Protein AF-A0A6L7Z0I0-F1 (afdb_monomer)

Sequence (144 aa):
MEFRKLTQRARFEGEDARRVGAAVISGFNVGGGYRVQVESAVEQIESSGHPSRFIAETARRGHRYRRRRIGLIRSFPADTKLALEMALHEERERRALEGELWVLEQAWKEAEEIAAISDSLLLPAGTDEFFRRHGREGDLQPGA

Radius of gyration: 28.76 Å; Cα contacts (8 Å, |Δi|>4): 66; chains: 1; bounding box: 88×28×68 Å

Mean predicted aligned error: 12.72 Å

Secondary structure (DSSP, 8-state):
-------------HHHHHHHHHHHHHTT-TT---HHHHHHHHHHHHHHTSHHHHHHHHHHHHHHHTTSSS-TTTTS-HHHHHHHHHHHHHHHHHHHHHHHHHHHHHHHHHHHHHHHHHHHHTSPTTHHHHHHHH--S-S-PPP-

Foldseek 3Di:
DDPPPDPDDDDDDDPRCLVVQLVVLCVVQVVPDDPVLQVLLVVLCVVLVALVSSLVVLVVVLVVVVVPPDPSLVPDDPSSSNNNNCSSCVVVVVVVVVVVVVVVVVVVVVVVVVVVVVVVVPDPPCVVVVCVVPVDPDPDDDDD

pLDDT: mean 80.31, std 15.91, range [38.34, 97.25]

Solvent-accessible surface area (backbone atoms only — not comparable to full-atom values): 8641 Å² total; per-residue (Å²): 137,84,85,78,77,71,84,78,84,82,86,66,59,74,68,59,31,42,55,53,47,37,61,57,45,51,73,74,46,79,85,62,70,57,72,70,35,46,53,51,13,49,51,54,30,56,76,50,73,34,41,72,48,31,53,54,52,50,55,57,54,38,65,67,52,62,85,50,97,57,62,69,70,77,73,45,54,69,30,58,48,49,28,50,38,51,39,53,39,44,74,59,52,52,56,51,52,54,54,53,49,53,55,52,52,51,54,49,53,52,52,52,53,51,48,55,51,52,60,60,70,73,52,62,93,62,50,70,58,48,45,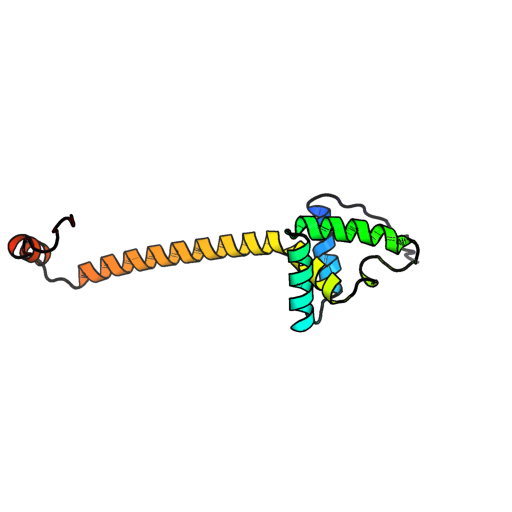70,74,66,56,70,94,76,90,81,76,84,81,131

Structure (mmCIF, N/CA/C/O backbone):
data_AF-A0A6L7Z0I0-F1
#
_entry.id   AF-A0A6L7Z0I0-F1
#
loop_
_atom_site.group_PDB
_atom_site.id
_atom_site.type_symbol
_atom_site.label_atom_id
_atom_site.label_alt_id
_atom_site.label_comp_id
_atom_site.label_asym_id
_atom_site.label_entity_id
_atom_site.label_seq_id
_atom_site.pdbx_PDB_ins_code
_atom_site.Cartn_x
_atom_site.Cartn_y
_atom_site.Cartn_z
_atom_site.occupancy
_atom_site.B_iso_or_equiv
_atom_site.auth_seq_id
_atom_site.auth_comp_id
_atom_site.auth_asym_id
_atom_site.auth_atom_id
_atom_site.pdbx_PDB_model_num
ATOM 1 N N . MET A 1 1 ? 43.996 8.464 -3.846 1.00 38.50 1 MET A N 1
ATOM 2 C CA . MET A 1 1 ? 43.406 7.121 -3.660 1.00 38.50 1 MET A CA 1
ATOM 3 C C . MET A 1 1 ? 42.116 7.063 -4.452 1.00 38.50 1 MET A C 1
ATOM 5 O O . MET A 1 1 ? 41.203 7.824 -4.166 1.00 38.50 1 MET A O 1
ATOM 9 N N . GLU A 1 2 ? 42.078 6.242 -5.495 1.00 38.34 2 GLU A N 1
ATOM 10 C CA . GLU A 1 2 ? 40.956 6.159 -6.430 1.00 38.34 2 GLU A CA 1
ATOM 11 C C . GLU A 1 2 ? 40.059 4.978 -6.034 1.00 38.34 2 GLU A C 1
ATOM 13 O O . GLU A 1 2 ? 40.440 3.817 -6.176 1.00 38.34 2 GLU A O 1
ATOM 18 N N . PHE A 1 3 ? 38.868 5.254 -5.495 1.00 44.31 3 PHE A N 1
ATOM 19 C CA . PHE A 1 3 ? 37.882 4.207 -5.229 1.00 44.31 3 PHE A CA 1
ATOM 20 C C . PHE A 1 3 ? 37.176 3.837 -6.531 1.00 44.31 3 PHE A C 1
ATOM 22 O O . PHE A 1 3 ? 36.087 4.317 -6.841 1.00 44.31 3 PHE A O 1
ATOM 29 N N . ARG A 1 4 ? 37.785 2.929 -7.292 1.00 51.91 4 ARG A N 1
ATOM 30 C CA . ARG A 1 4 ? 37.100 2.233 -8.380 1.00 51.91 4 ARG A CA 1
ATOM 31 C C . ARG A 1 4 ? 36.125 1.228 -7.752 1.00 51.91 4 ARG A C 1
ATOM 33 O O . ARG A 1 4 ? 36.474 0.074 -7.519 1.00 51.91 4 ARG A O 1
ATOM 40 N N . LYS A 1 5 ? 34.905 1.667 -7.407 1.00 52.03 5 LYS A N 1
ATOM 41 C CA . LYS A 1 5 ? 33.838 0.761 -6.941 1.00 52.03 5 LYS A CA 1
ATOM 42 C C . LYS A 1 5 ? 33.467 -0.188 -8.081 1.00 52.03 5 LYS A C 1
ATOM 44 O O . LYS A 1 5 ? 32.673 0.143 -8.959 1.00 52.03 5 LYS A O 1
ATOM 49 N N . LEU A 1 6 ? 34.057 -1.379 -8.053 1.00 49.75 6 LEU A N 1
ATOM 50 C CA . LEU A 1 6 ? 33.568 -2.535 -8.790 1.00 49.75 6 LEU A CA 1
ATOM 51 C C . LEU A 1 6 ? 32.099 -2.732 -8.405 1.00 49.75 6 LEU A C 1
ATOM 53 O O . LEU A 1 6 ? 31.749 -2.745 -7.226 1.00 49.75 6 LEU A O 1
ATOM 57 N N . THR A 1 7 ? 31.231 -2.815 -9.405 1.00 55.66 7 THR A N 1
ATOM 58 C CA . THR A 1 7 ? 29.787 -2.979 -9.241 1.00 55.66 7 THR A CA 1
ATOM 59 C C . THR A 1 7 ? 29.529 -4.325 -8.560 1.00 55.66 7 THR A C 1
ATOM 61 O O . THR A 1 7 ? 29.461 -5.360 -9.220 1.00 55.66 7 THR A O 1
ATOM 64 N N . GLN A 1 8 ? 29.435 -4.342 -7.228 1.00 62.06 8 GLN A N 1
ATOM 65 C CA . GLN A 1 8 ? 29.068 -5.554 -6.507 1.00 62.06 8 GLN A CA 1
ATOM 66 C C . GLN A 1 8 ? 27.612 -5.889 -6.823 1.00 62.06 8 GLN A C 1
ATOM 68 O O . GLN A 1 8 ? 26.705 -5.075 -6.651 1.00 62.06 8 GLN A O 1
ATOM 73 N N . ARG A 1 9 ? 27.397 -7.100 -7.336 1.00 68.31 9 ARG A N 1
ATOM 74 C CA . ARG A 1 9 ? 26.064 -7.657 -7.544 1.00 68.31 9 ARG A CA 1
ATOM 75 C C . ARG A 1 9 ? 25.629 -8.306 -6.237 1.00 68.31 9 ARG A C 1
ATOM 77 O O . ARG A 1 9 ? 26.179 -9.336 -5.866 1.00 68.31 9 ARG A O 1
ATOM 84 N N . ALA A 1 10 ? 24.651 -7.710 -5.567 1.00 79.44 10 ALA A N 1
ATOM 85 C CA . ALA A 1 10 ? 23.962 -8.335 -4.447 1.00 79.44 10 ALA A CA 1
ATOM 86 C C . ALA A 1 10 ? 22.726 -9.090 -4.959 1.00 79.44 10 ALA A C 1
ATOM 88 O O . ALA A 1 10 ? 22.029 -8.614 -5.861 1.00 79.44 10 ALA A O 1
ATOM 89 N N . ARG A 1 11 ? 22.473 -10.275 -4.399 1.00 83.81 11 ARG A N 1
ATOM 90 C CA . ARG A 1 11 ? 21.258 -11.061 -4.633 1.00 83.81 11 ARG A CA 1
ATOM 91 C C . ARG A 1 11 ? 20.463 -11.071 -3.336 1.00 83.81 11 ARG A C 1
ATOM 93 O O . ARG A 1 11 ? 21.012 -11.411 -2.296 1.00 83.81 11 ARG A O 1
ATOM 100 N N . PHE A 1 12 ? 19.195 -10.698 -3.431 1.00 86.31 12 PHE A N 1
ATOM 101 C CA . PHE A 1 12 ? 18.247 -10.707 -2.324 1.00 86.31 12 PHE A CA 1
ATOM 102 C C . PHE A 1 12 ? 17.129 -11.689 -2.653 1.00 86.31 12 PHE A C 1
ATOM 104 O O . PHE A 1 12 ? 16.779 -11.852 -3.826 1.00 86.31 12 PHE A O 1
ATOM 111 N N . GLU A 1 13 ? 16.568 -12.325 -1.631 1.00 85.56 13 GLU A N 1
ATOM 112 C CA . GLU A 1 13 ? 15.473 -13.289 -1.759 1.00 85.56 13 GLU A CA 1
ATOM 113 C C . GLU A 1 13 ? 14.409 -13.018 -0.691 1.00 85.56 13 GLU A C 1
ATOM 115 O O . GLU A 1 13 ? 14.668 -12.320 0.287 1.00 85.56 13 GLU A O 1
ATOM 120 N N . GLY A 1 14 ? 13.193 -13.524 -0.904 1.00 87.19 14 GLY A N 1
ATOM 121 C CA . GLY A 1 14 ? 12.104 -13.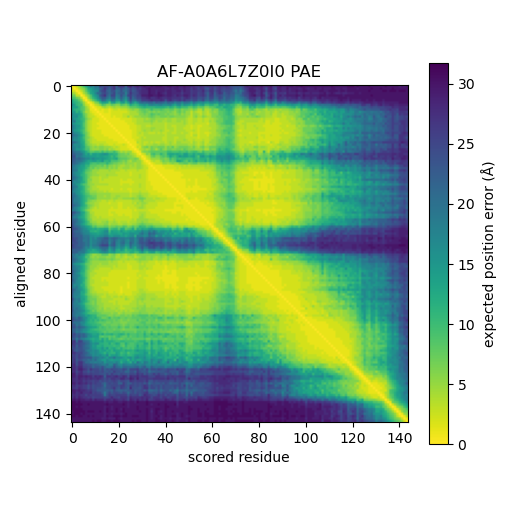404 0.067 1.00 87.19 14 GLY A CA 1
ATOM 122 C C . GLY A 1 14 ? 11.801 -11.961 0.494 1.00 87.19 14 GLY A C 1
ATOM 123 O O . GLY A 1 14 ? 11.610 -11.074 -0.341 1.00 87.19 14 GLY A O 1
ATOM 124 N N . GLU A 1 15 ? 11.730 -11.742 1.807 1.00 86.44 15 GLU A N 1
ATOM 125 C CA . GLU A 1 15 ? 11.398 -10.448 2.414 1.00 86.44 15 GLU A CA 1
ATOM 126 C C . GLU A 1 15 ? 12.473 -9.386 2.145 1.00 86.44 15 GLU A C 1
ATOM 128 O O . GLU A 1 15 ? 12.125 -8.267 1.766 1.00 86.44 15 GLU A O 1
ATOM 133 N N . ASP A 1 16 ? 13.758 -9.754 2.173 1.00 86.56 16 ASP A N 1
ATOM 134 C CA . ASP A 1 16 ? 14.852 -8.845 1.818 1.00 86.56 16 ASP A CA 1
ATOM 135 C C . ASP A 1 16 ? 14.715 -8.339 0.377 1.00 86.56 16 ASP A C 1
ATOM 137 O O . ASP A 1 16 ? 14.923 -7.155 0.100 1.00 86.56 16 ASP A O 1
ATOM 141 N N . ALA A 1 17 ? 14.315 -9.217 -0.551 1.00 87.62 17 ALA A N 1
ATOM 142 C CA . ALA A 1 17 ? 14.062 -8.824 -1.934 1.00 87.62 17 ALA A CA 1
ATOM 143 C C . ALA A 1 17 ? 12.882 -7.855 -2.048 1.00 87.62 17 ALA A C 1
ATOM 145 O O . ALA A 1 17 ? 12.970 -6.889 -2.809 1.00 87.62 17 ALA A O 1
ATOM 146 N N . ARG A 1 18 ? 11.797 -8.080 -1.291 1.00 86.19 18 ARG A N 1
ATOM 147 C CA . ARG A 1 18 ? 10.661 -7.145 -1.246 1.00 86.19 18 ARG A CA 1
ATOM 148 C C . ARG A 1 18 ? 11.081 -5.796 -0.680 1.00 86.19 18 ARG A C 1
ATOM 150 O O . ARG A 1 18 ? 10.796 -4.782 -1.309 1.00 86.19 18 ARG A O 1
ATOM 157 N N . ARG A 1 19 ? 11.785 -5.772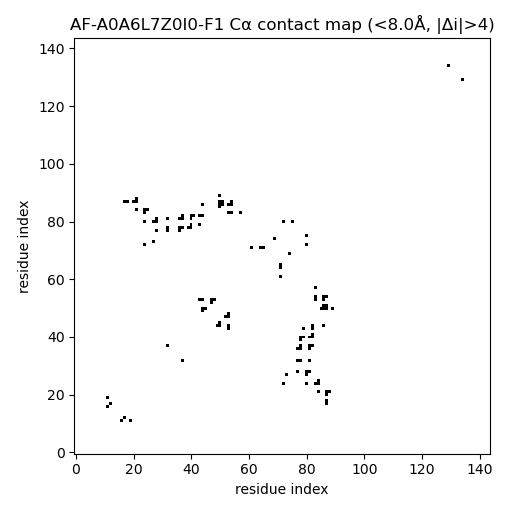 0.453 1.00 88.62 19 ARG A N 1
ATOM 158 C CA . ARG A 1 19 ? 12.212 -4.538 1.127 1.00 88.62 19 ARG A CA 1
ATOM 159 C C . ARG A 1 19 ? 13.143 -3.707 0.249 1.00 88.62 19 ARG A C 1
ATOM 161 O O . ARG A 1 19 ? 12.921 -2.512 0.065 1.00 88.62 19 ARG A O 1
ATOM 168 N N . VAL A 1 20 ? 14.162 -4.340 -0.332 1.00 88.81 20 VAL A N 1
ATOM 169 C CA . VAL A 1 20 ? 15.088 -3.663 -1.251 1.00 88.81 20 VAL A CA 1
ATOM 170 C C . VAL A 1 20 ? 14.362 -3.231 -2.525 1.00 88.81 20 VAL A C 1
ATOM 172 O O . VAL A 1 20 ? 14.571 -2.116 -2.996 1.00 88.81 20 VAL A O 1
ATOM 175 N N . GLY A 1 21 ? 13.483 -4.076 -3.070 1.00 87.62 21 GLY A N 1
ATOM 176 C CA . GLY A 1 21 ? 12.669 -3.751 -4.241 1.00 87.62 21 GLY A CA 1
ATOM 177 C C . GLY A 1 21 ? 11.786 -2.523 -4.022 1.00 87.62 21 GLY A C 1
ATOM 178 O O . GLY A 1 21 ? 11.778 -1.637 -4.874 1.00 87.62 21 GLY A O 1
ATOM 179 N N . ALA A 1 22 ? 11.115 -2.445 -2.871 1.00 88.38 22 ALA A N 1
ATOM 180 C CA . ALA A 1 22 ? 10.284 -1.317 -2.458 1.00 88.38 22 ALA A CA 1
ATOM 181 C C . ALA A 1 22 ? 11.098 -0.014 -2.383 1.00 88.38 22 ALA A C 1
ATOM 183 O O . ALA A 1 22 ? 10.750 0.979 -3.012 1.00 88.38 22 ALA A O 1
ATOM 184 N N . ALA A 1 23 ? 12.256 -0.042 -1.715 1.00 88.25 23 ALA A N 1
ATOM 185 C CA . ALA A 1 23 ? 13.127 1.130 -1.628 1.00 88.25 23 ALA A CA 1
ATOM 186 C C . ALA A 1 23 ? 13.636 1.597 -3.006 1.00 88.25 23 ALA A C 1
ATOM 188 O O . ALA A 1 23 ? 13.745 2.794 -3.269 1.00 88.25 23 ALA A O 1
ATOM 189 N N . VAL A 1 24 ? 13.948 0.654 -3.902 1.00 87.62 24 VAL A N 1
ATOM 190 C CA . VAL A 1 24 ? 14.425 0.968 -5.255 1.00 87.62 24 VAL A CA 1
ATOM 191 C C . VAL A 1 24 ? 13.310 1.544 -6.129 1.00 87.62 24 VAL A C 1
ATOM 193 O O . VAL A 1 24 ? 13.575 2.489 -6.872 1.00 87.62 24 VAL A O 1
ATOM 196 N N . ILE A 1 25 ? 12.094 0.986 -6.083 1.00 85.81 25 ILE A N 1
ATOM 197 C CA . ILE A 1 25 ? 10.992 1.430 -6.948 1.00 85.81 25 ILE A CA 1
ATOM 198 C C . ILE A 1 25 ? 10.484 2.823 -6.566 1.00 85.81 25 ILE A C 1
ATOM 200 O O . ILE A 1 25 ? 10.262 3.630 -7.467 1.00 85.81 25 ILE A O 1
ATOM 204 N N . SER A 1 26 ? 10.426 3.159 -5.273 1.00 85.81 26 SER A N 1
ATOM 205 C CA . SER A 1 26 ? 9.987 4.487 -4.818 1.00 85.81 26 SER A CA 1
ATOM 206 C C . SER A 1 26 ? 10.887 5.618 -5.322 1.00 85.81 26 SER A C 1
ATOM 208 O O . SER A 1 26 ? 10.416 6.708 -5.635 1.00 85.81 26 SER A O 1
ATOM 210 N N . GLY A 1 27 ? 12.180 5.347 -5.535 1.00 82.75 27 GLY A N 1
ATOM 211 C CA . GLY A 1 27 ? 13.094 6.304 -6.166 1.00 82.75 27 GLY A CA 1
ATOM 212 C C . GLY A 1 27 ? 12.761 6.637 -7.631 1.00 82.75 27 GLY A C 1
ATOM 213 O O . GLY A 1 27 ? 13.282 7.617 -8.161 1.00 82.75 27 GLY A O 1
ATOM 214 N N . PHE A 1 28 ? 11.915 5.849 -8.304 1.00 78.69 28 PHE A N 1
ATOM 215 C CA . PHE A 1 28 ? 11.451 6.126 -9.668 1.00 78.69 28 PHE A CA 1
ATOM 216 C C . PHE A 1 28 ? 10.126 6.897 -9.722 1.00 78.69 28 PHE A C 1
ATOM 218 O O . PHE A 1 28 ? 9.868 7.532 -10.744 1.00 78.69 28 PHE A O 1
ATOM 225 N N . ASN A 1 29 ? 9.337 6.887 -8.645 1.00 77.12 29 ASN A N 1
ATOM 226 C CA . ASN A 1 29 ? 7.994 7.473 -8.578 1.00 77.12 29 ASN A CA 1
ATOM 227 C C . ASN A 1 29 ? 7.929 8.694 -7.636 1.00 77.12 29 ASN A C 1
ATOM 229 O O . ASN A 1 29 ? 6.915 8.956 -7.000 1.00 77.12 29 ASN A O 1
ATOM 233 N N . VAL A 1 30 ? 9.006 9.487 -7.573 1.00 67.44 30 VAL A N 1
ATOM 234 C CA . VAL A 1 30 ? 9.143 10.646 -6.660 1.00 67.44 30 VAL A CA 1
ATOM 235 C C . VAL A 1 30 ? 8.048 11.711 -6.854 1.00 67.44 30 VAL A C 1
ATOM 237 O O . VAL A 1 30 ? 7.728 12.439 -5.922 1.00 67.44 30 VAL A O 1
ATOM 240 N N . GLY A 1 31 ? 7.464 11.807 -8.053 1.00 70.56 31 GLY A N 1
ATOM 241 C CA . GLY A 1 31 ? 6.373 12.740 -8.362 1.00 70.56 31 GLY A CA 1
ATOM 242 C C . GLY A 1 31 ? 4.961 12.202 -8.100 1.00 70.56 31 GLY A C 1
ATOM 243 O O . GLY A 1 31 ? 3.998 12.901 -8.404 1.00 70.56 31 GLY A O 1
ATOM 244 N N . GLY A 1 32 ? 4.825 10.974 -7.587 1.00 71.25 32 GLY A N 1
ATOM 245 C CA . GLY A 1 32 ? 3.545 10.269 -7.522 1.00 71.25 32 GLY A CA 1
ATOM 246 C C . GLY A 1 32 ? 3.011 9.863 -8.903 1.00 71.25 32 GLY A C 1
ATOM 247 O O . GLY A 1 32 ? 3.721 9.926 -9.910 1.00 71.25 32 GLY A O 1
ATOM 248 N N . GLY A 1 33 ? 1.752 9.423 -8.941 1.00 79.62 33 GLY A N 1
ATOM 249 C CA . GLY A 1 33 ? 1.033 9.076 -10.168 1.00 79.62 33 GLY A CA 1
ATOM 250 C C . GLY A 1 33 ? -0.116 10.041 -10.449 1.00 79.62 33 GLY A C 1
ATOM 251 O O . GLY A 1 33 ? -0.864 10.406 -9.544 1.00 79.62 33 GLY A O 1
ATOM 252 N N . TYR A 1 34 ? -0.300 10.431 -11.712 1.00 85.44 34 TYR A N 1
ATOM 253 C CA . TYR A 1 34 ? -1.529 11.108 -12.138 1.00 85.44 34 TYR A CA 1
ATOM 254 C C . TYR A 1 34 ? -2.718 10.143 -12.037 1.00 85.44 34 TYR A C 1
ATOM 256 O O . TYR A 1 34 ? -2.541 8.939 -12.201 1.00 85.44 34 TYR A O 1
ATOM 264 N N . ARG A 1 35 ? -3.942 10.656 -11.854 1.00 88.19 35 ARG A N 1
ATOM 265 C CA . ARG A 1 35 ? -5.163 9.835 -11.699 1.00 88.19 35 ARG A CA 1
ATOM 266 C C . ARG A 1 35 ? -5.281 8.695 -12.722 1.00 88.19 35 ARG A C 1
ATOM 268 O O . ARG A 1 35 ? -5.477 7.554 -12.334 1.00 88.19 35 ARG A O 1
ATOM 275 N N . VAL A 1 36 ? -5.044 8.985 -14.001 1.00 89.69 36 VAL A N 1
ATOM 276 C CA . VAL A 1 36 ? -5.085 7.986 -15.089 1.00 89.69 36 VAL A CA 1
ATOM 277 C C . VAL A 1 36 ? -4.026 6.884 -14.918 1.00 89.69 36 VAL A C 1
ATOM 279 O O . VAL A 1 36 ? -4.260 5.728 -15.250 1.00 89.69 36 VAL A O 1
ATOM 282 N N . GLN A 1 37 ? -2.845 7.221 -14.394 1.00 91.31 37 GLN A N 1
ATOM 283 C CA . GLN A 1 37 ? -1.791 6.239 -14.124 1.00 91.31 37 GLN A CA 1
ATOM 284 C C . GLN A 1 37 ? -2.133 5.368 -12.920 1.00 91.31 37 GLN A C 1
ATOM 286 O O . GLN A 1 37 ? -1.808 4.187 -12.939 1.00 91.31 37 GLN A O 1
ATOM 291 N N . VAL A 1 38 ? -2.778 5.940 -11.899 1.00 91.88 38 VAL A N 1
ATOM 292 C CA . VAL A 1 38 ? -3.275 5.191 -10.738 1.00 91.88 38 VAL A CA 1
ATOM 293 C C . VAL A 1 38 ? -4.344 4.197 -11.184 1.00 91.88 38 VAL A C 1
ATOM 295 O O . VAL A 1 38 ? -4.227 3.018 -10.876 1.00 91.88 38 VAL A O 1
ATOM 298 N N . GLU A 1 39 ? -5.326 4.641 -11.970 1.00 94.25 39 GLU A N 1
ATOM 299 C CA . GLU A 1 39 ? -6.381 3.778 -12.523 1.00 94.25 39 GLU A CA 1
ATOM 300 C C . GLU A 1 39 ? -5.781 2.623 -13.348 1.00 94.25 39 GLU A C 1
ATOM 302 O O . GLU A 1 39 ? -6.074 1.461 -13.075 1.00 94.25 39 GLU A O 1
ATOM 307 N N . SER A 1 40 ? -4.849 2.916 -14.267 1.00 94.88 40 SER A N 1
ATOM 308 C CA . SER A 1 40 ? -4.134 1.881 -15.040 1.00 94.88 40 SER A CA 1
ATOM 309 C C . SER A 1 40 ? -3.311 0.934 -14.154 1.00 94.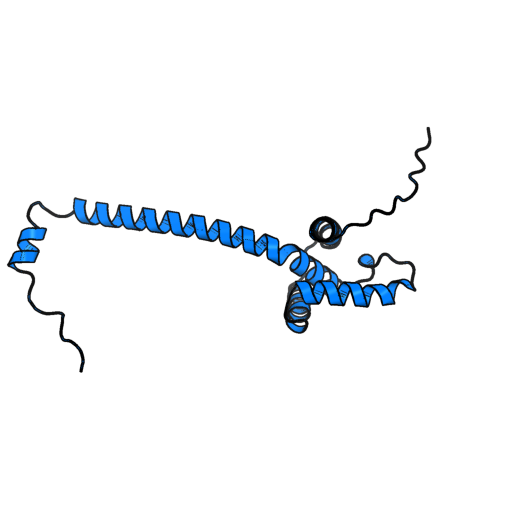88 40 SER A C 1
ATOM 311 O O . SER A 1 40 ? -3.208 -0.264 -14.426 1.00 94.88 40 SER A O 1
ATOM 313 N N . ALA A 1 41 ? -2.689 1.451 -13.092 1.00 94.25 41 ALA A N 1
ATOM 314 C CA . ALA A 1 41 ? -1.896 0.644 -12.173 1.00 94.25 41 ALA A CA 1
ATOM 315 C C . ALA A 1 41 ? -2.770 -0.328 -11.368 1.00 94.25 41 ALA A C 1
ATOM 317 O O . ALA A 1 41 ? -2.402 -1.495 -11.216 1.00 94.25 41 ALA A O 1
ATOM 318 N N . VAL A 1 42 ? -3.931 0.134 -10.896 1.00 95.12 42 VAL A N 1
ATOM 319 C CA . VAL A 1 42 ? -4.928 -0.701 -10.214 1.00 95.12 42 VAL A CA 1
ATOM 320 C C . VAL A 1 42 ? -5.434 -1.787 -11.155 1.00 95.12 42 VAL A C 1
ATOM 322 O O . VAL A 1 42 ? -5.343 -2.964 -10.812 1.00 95.12 42 VAL A O 1
ATOM 325 N N . GLU A 1 43 ? -5.851 -1.424 -12.370 1.00 96.50 43 GLU A N 1
ATOM 326 C CA . GLU A 1 43 ? -6.338 -2.382 -13.371 1.00 96.50 43 GLU A CA 1
ATOM 327 C C . GLU A 1 43 ? -5.292 -3.471 -13.673 1.00 96.50 43 GLU A C 1
ATOM 329 O O . GLU A 1 43 ? -5.603 -4.662 -13.746 1.00 96.50 43 GLU A O 1
ATOM 334 N N . GLN A 1 44 ? -4.012 -3.094 -13.768 1.00 95.25 44 GLN A N 1
ATOM 335 C CA . GLN A 1 44 ? -2.912 -4.045 -13.937 1.00 95.25 44 GLN A CA 1
ATOM 336 C C . GLN A 1 44 ? -2.808 -5.042 -12.774 1.00 95.25 44 GLN A C 1
ATOM 338 O O . GLN A 1 44 ? -2.646 -6.240 -13.020 1.00 95.25 44 GLN A O 1
ATOM 343 N N . ILE A 1 45 ? -2.910 -4.583 -11.524 1.00 95.06 45 ILE A N 1
ATOM 344 C CA . ILE A 1 45 ? -2.849 -5.454 -10.340 1.00 95.06 45 ILE A CA 1
ATOM 345 C C . ILE A 1 45 ? -4.075 -6.373 -10.280 1.00 95.06 45 ILE A C 1
ATOM 347 O O . ILE A 1 45 ? -3.925 -7.581 -10.067 1.00 95.06 45 ILE A O 1
ATOM 351 N N . GLU A 1 46 ? -5.269 -5.822 -10.502 1.00 95.75 46 GLU A N 1
ATOM 352 C CA . GLU A 1 46 ? -6.537 -6.557 -10.488 1.00 95.75 46 GLU A CA 1
ATOM 353 C C . GLU A 1 46 ? -6.588 -7.627 -11.577 1.00 95.75 46 GLU A C 1
ATOM 355 O O . GLU A 1 46 ? -7.010 -8.753 -11.314 1.00 95.75 46 GLU A O 1
ATOM 360 N N . SER A 1 47 ? -6.067 -7.336 -12.772 1.00 95.69 47 SER A N 1
ATOM 361 C CA . SER A 1 47 ? -5.989 -8.314 -13.864 1.00 95.69 47 SER A CA 1
ATOM 362 C C . SER A 1 47 ? -5.119 -9.534 -13.520 1.00 95.69 47 SER A C 1
ATOM 364 O O . SER A 1 47 ? -5.381 -10.643 -13.987 1.00 95.69 47 SER A O 1
ATOM 366 N N . SER A 1 48 ? -4.110 -9.364 -12.655 1.00 94.25 48 SER A N 1
ATOM 367 C CA . SER A 1 48 ? -3.323 -10.471 -12.095 1.00 94.25 48 SER A CA 1
ATOM 368 C C . SER A 1 48 ? -4.030 -11.153 -10.906 1.00 94.25 48 SER A C 1
ATOM 370 O O . SER A 1 48 ? -3.614 -12.228 -10.461 1.00 94.25 48 SE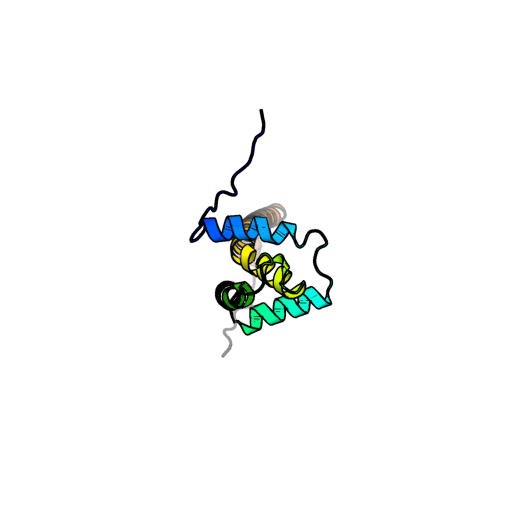R A O 1
ATOM 372 N N . GLY A 1 49 ? -5.090 -10.559 -10.359 1.00 93.81 49 GLY A N 1
ATOM 373 C CA . GLY A 1 49 ? -5.912 -11.071 -9.258 1.00 93.81 49 GLY A CA 1
ATOM 374 C C . GLY A 1 49 ? -5.272 -11.008 -7.868 1.00 93.81 49 GLY A C 1
ATOM 375 O O . GLY A 1 49 ? -5.944 -11.295 -6.886 1.00 93.81 49 GLY A O 1
ATOM 376 N N . HIS A 1 50 ? -3.980 -10.675 -7.762 1.00 92.94 50 HIS A N 1
ATOM 377 C CA . HIS A 1 50 ? -3.295 -10.465 -6.484 1.00 92.94 50 HIS A CA 1
ATOM 378 C C . HIS A 1 50 ? -1.968 -9.699 -6.680 1.00 92.94 50 HIS A C 1
ATOM 380 O O . HIS A 1 50 ? -1.199 -10.064 -7.581 1.00 92.94 50 HIS A O 1
ATOM 386 N N . PRO A 1 51 ? -1.603 -8.749 -5.793 1.00 92.38 51 PRO A N 1
ATOM 387 C CA . PRO A 1 51 ? -0.321 -8.028 -5.820 1.00 92.38 51 PRO A CA 1
ATOM 388 C C . PRO A 1 51 ? 0.916 -8.930 -5.963 1.00 92.38 51 PRO A C 1
ATOM 390 O O . PRO A 1 51 ? 1.749 -8.751 -6.851 1.00 92.38 51 PRO A O 1
ATOM 393 N N . SER A 1 52 ? 1.018 -9.977 -5.141 1.00 91.62 52 SER A N 1
ATOM 394 C CA . SER A 1 52 ? 2.087 -10.987 -5.236 1.00 91.62 52 SER A CA 1
ATOM 395 C C . SER A 1 52 ? 2.165 -11.695 -6.596 1.00 91.62 52 SER A C 1
ATOM 397 O O . SER A 1 52 ? 3.270 -11.970 -7.074 1.00 91.62 52 SER A O 1
ATOM 399 N N . ARG A 1 53 ? 1.024 -11.977 -7.248 1.00 93.31 53 ARG A N 1
ATOM 400 C CA . ARG A 1 53 ? 1.025 -12.572 -8.595 1.00 93.31 53 ARG A CA 1
ATOM 401 C C . ARG A 1 53 ? 1.516 -11.552 -9.620 1.00 93.31 53 ARG A C 1
ATOM 403 O O . ARG A 1 53 ? 2.381 -11.895 -10.426 1.00 93.31 53 ARG A O 1
ATOM 410 N N . PHE A 1 54 ? 1.057 -10.305 -9.526 1.00 93.75 54 PHE A N 1
ATOM 411 C CA . PHE A 1 54 ? 1.522 -9.209 -10.375 1.00 93.75 54 PHE A CA 1
ATOM 412 C C . PHE A 1 54 ? 3.048 -9.017 -10.295 1.00 93.75 54 PHE A C 1
ATOM 414 O O . PHE A 1 54 ? 3.719 -8.930 -11.328 1.00 93.75 54 PHE A O 1
ATOM 421 N N . ILE A 1 55 ? 3.632 -9.034 -9.088 1.00 90.81 55 ILE A N 1
ATOM 422 C CA . ILE A 1 55 ? 5.093 -8.952 -8.889 1.00 90.81 55 ILE A CA 1
ATOM 423 C C . ILE A 1 55 ? 5.805 -10.100 -9.620 1.00 90.81 55 ILE A C 1
ATOM 425 O O . ILE A 1 55 ? 6.767 -9.870 -10.360 1.00 90.81 55 ILE A O 1
ATOM 429 N N . ALA A 1 56 ? 5.331 -11.338 -9.444 1.00 89.56 56 ALA A N 1
ATOM 430 C CA . ALA A 1 56 ? 5.935 -12.516 -10.064 1.00 89.56 56 ALA A CA 1
ATOM 431 C C . ALA A 1 56 ? 5.844 -12.479 -11.600 1.00 89.56 56 ALA A C 1
ATOM 433 O O . ALA A 1 56 ? 6.813 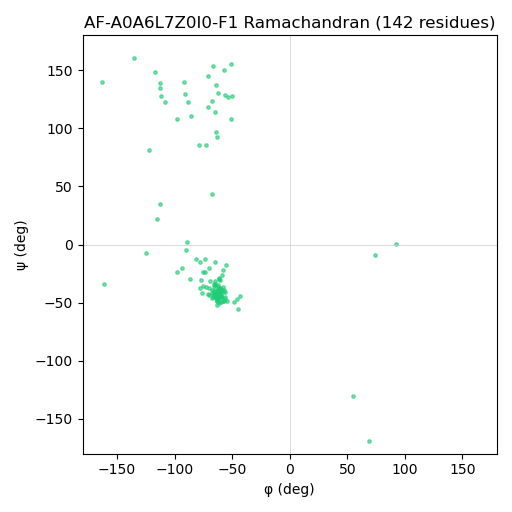-12.792 -12.298 1.00 89.56 56 ALA A O 1
ATOM 434 N N . GLU A 1 57 ? 4.700 -12.072 -12.146 1.00 90.06 57 GLU A N 1
ATOM 435 C CA . GLU A 1 57 ? 4.493 -11.918 -13.587 1.00 90.06 57 GLU A CA 1
ATOM 436 C C . GLU A 1 57 ? 5.362 -10.806 -14.175 1.00 90.06 57 GLU A C 1
ATOM 438 O O . GLU A 1 57 ? 6.000 -11.004 -15.213 1.00 90.06 57 GLU A O 1
ATOM 443 N N . THR A 1 58 ? 5.460 -9.668 -13.491 1.00 88.62 58 THR A N 1
ATOM 444 C CA . THR A 1 58 ? 6.287 -8.531 -13.909 1.00 88.62 58 THR A CA 1
ATOM 445 C C . THR A 1 58 ? 7.773 -8.886 -13.898 1.00 88.62 58 THR A C 1
ATOM 447 O O . THR A 1 58 ? 8.483 -8.596 -14.866 1.00 88.62 58 THR A O 1
ATOM 450 N N . ALA A 1 59 ? 8.246 -9.614 -12.881 1.00 84.06 59 ALA A N 1
ATOM 451 C CA . ALA A 1 59 ? 9.610 -10.140 -12.840 1.00 84.06 59 ALA A CA 1
ATOM 452 C C . ALA A 1 59 ? 9.894 -11.084 -14.026 1.00 84.06 59 ALA A C 1
ATOM 454 O O . ALA A 1 59 ? 10.900 -10.926 -14.728 1.00 84.06 59 ALA A O 1
ATOM 455 N N . ARG A 1 60 ? 8.965 -12.006 -14.329 1.00 82.25 60 ARG A N 1
ATOM 456 C CA . ARG A 1 60 ? 9.047 -12.909 -15.495 1.00 82.25 60 ARG A CA 1
ATOM 457 C C . ARG A 1 60 ? 9.079 -12.150 -16.822 1.00 82.25 60 ARG A C 1
ATOM 459 O O . ARG A 1 60 ? 9.905 -12.458 -17.682 1.00 82.25 60 ARG A O 1
ATOM 466 N N . ARG A 1 61 ? 8.228 -11.132 -16.990 1.00 76.56 61 ARG A N 1
ATOM 467 C CA . ARG A 1 61 ? 8.204 -10.264 -18.183 1.00 76.56 61 ARG A CA 1
ATOM 468 C C . ARG A 1 61 ? 9.517 -9.506 -18.335 1.00 76.56 61 ARG A C 1
ATOM 470 O O . ARG A 1 61 ? 10.056 -9.442 -19.439 1.00 76.56 61 ARG A O 1
ATOM 477 N N . GLY A 1 62 ? 10.069 -9.009 -17.232 1.00 67.06 62 GLY A N 1
ATOM 478 C CA . GLY A 1 62 ? 11.345 -8.314 -17.201 1.00 67.06 62 GLY A CA 1
ATOM 479 C C . GLY A 1 62 ? 12.508 -9.141 -17.765 1.00 67.06 62 GLY A C 1
ATOM 480 O O . GLY A 1 62 ? 13.333 -8.627 -18.525 1.00 67.06 62 GLY A O 1
ATOM 481 N N . HIS A 1 63 ? 12.552 -10.447 -17.494 1.00 59.34 63 HIS A N 1
ATOM 482 C CA . HIS A 1 63 ? 13.583 -11.321 -18.062 1.00 59.34 63 HIS A CA 1
ATOM 483 C C . HIS A 1 63 ? 13.607 -11.329 -19.603 1.00 59.34 63 HIS A C 1
ATOM 485 O O . HIS A 1 63 ? 14.662 -11.584 -20.183 1.00 59.34 63 HIS A O 1
ATOM 491 N N . ARG A 1 64 ? 12.505 -10.961 -20.279 1.00 58.25 64 ARG A N 1
ATOM 492 C CA . ARG A 1 64 ? 12.459 -10.788 -21.743 1.00 58.25 64 ARG A CA 1
ATOM 493 C C . ARG A 1 64 ? 13.097 -9.474 -22.215 1.00 58.25 64 ARG A C 1
ATOM 495 O O . ARG A 1 64 ? 13.710 -9.445 -23.281 1.00 58.25 64 ARG A O 1
ATOM 502 N N . TYR A 1 65 ? 13.044 -8.415 -21.404 1.00 51.72 65 TYR A N 1
ATOM 503 C CA . TYR A 1 65 ? 13.646 -7.106 -21.704 1.00 51.72 65 TYR A CA 1
ATOM 504 C C . TYR A 1 65 ? 15.167 -7.064 -21.487 1.00 51.72 65 TYR A C 1
ATOM 506 O O . TYR A 1 65 ? 15.838 -6.200 -22.050 1.00 51.72 65 TYR A O 1
ATOM 514 N N . ARG A 1 66 ? 15.744 -8.047 -20.775 1.00 52.44 66 ARG A N 1
ATOM 515 C CA . ARG A 1 66 ? 17.199 -8.181 -20.534 1.00 52.44 66 ARG A CA 1
ATOM 516 C C . ARG A 1 66 ? 18.072 -8.213 -21.798 1.00 52.44 66 ARG A C 1
ATOM 518 O O . ARG A 1 66 ? 19.276 -7.997 -21.691 1.00 52.44 66 ARG A O 1
ATOM 525 N N . ARG A 1 67 ? 17.503 -8.473 -22.984 1.00 52.69 67 ARG A N 1
ATOM 526 C CA . ARG A 1 67 ? 18.241 -8.416 -24.262 1.00 52.69 67 ARG A CA 1
ATOM 527 C C . ARG A 1 67 ? 18.633 -6.988 -24.675 1.00 52.69 67 ARG A C 1
ATOM 529 O O . ARG A 1 67 ? 19.574 -6.833 -25.447 1.00 52.69 67 ARG A O 1
ATOM 536 N N . ARG A 1 68 ? 17.979 -5.945 -24.147 1.00 49.88 68 ARG A N 1
ATOM 537 C CA . ARG A 1 68 ? 18.378 -4.537 -24.320 1.00 49.88 68 ARG A CA 1
ATOM 538 C C . ARG A 1 68 ? 18.940 -4.040 -22.985 1.00 49.88 68 ARG A C 1
ATOM 540 O O . ARG A 1 68 ? 18.272 -4.142 -21.967 1.00 49.88 68 ARG A O 1
ATOM 547 N N . ARG A 1 69 ? 20.188 -3.561 -22.966 1.00 49.75 69 ARG A N 1
ATOM 548 C CA . ARG A 1 69 ? 21.015 -3.252 -21.773 1.00 49.75 69 ARG A CA 1
ATOM 549 C C . ARG A 1 69 ? 20.523 -2.063 -20.914 1.00 49.75 69 ARG A C 1
ATOM 551 O O . ARG A 1 69 ? 21.329 -1.231 -20.512 1.00 49.75 69 ARG A O 1
ATOM 558 N N . ILE A 1 70 ? 19.229 -1.943 -20.640 1.00 46.06 70 ILE A N 1
ATOM 559 C CA . ILE A 1 70 ? 18.660 -0.903 -19.773 1.00 46.06 70 ILE A CA 1
ATOM 560 C C . ILE A 1 70 ? 18.120 -1.592 -18.520 1.00 46.06 70 ILE A C 1
ATOM 562 O O . ILE A 1 70 ? 17.509 -2.656 -18.603 1.00 46.06 70 ILE A O 1
ATOM 566 N N . GLY A 1 71 ? 18.411 -1.023 -17.345 1.00 61.50 71 GLY A N 1
ATOM 567 C CA . GLY A 1 71 ? 17.966 -1.561 -16.059 1.00 61.50 71 GLY A CA 1
ATOM 568 C C . GLY A 1 71 ? 16.465 -1.848 -16.075 1.00 61.50 71 GLY A C 1
ATOM 569 O O . GLY A 1 71 ? 15.681 -0.972 -16.426 1.00 61.50 71 GLY A O 1
ATOM 570 N N . LEU A 1 72 ? 16.103 -3.074 -15.692 1.00 71.69 72 LEU A N 1
ATOM 571 C CA . LEU A 1 72 ? 14.774 -3.677 -15.838 1.00 71.69 72 LEU A CA 1
ATOM 572 C C . LEU A 1 72 ? 13.609 -2.743 -15.490 1.00 71.69 72 LEU A C 1
ATOM 574 O O . LEU A 1 72 ? 12.623 -2.659 -16.213 1.00 71.69 72 LEU A O 1
ATOM 578 N N . ILE A 1 73 ? 13.771 -2.022 -14.383 1.00 77.62 73 ILE A N 1
ATOM 579 C CA . ILE A 1 73 ? 12.754 -1.143 -13.816 1.00 77.62 73 ILE A CA 1
ATOM 580 C C . ILE A 1 73 ? 12.678 0.183 -14.581 1.00 77.62 73 ILE A C 1
ATOM 582 O O . ILE A 1 73 ? 11.587 0.685 -14.823 1.00 77.62 73 ILE A O 1
ATOM 586 N N . ARG A 1 74 ? 13.811 0.737 -15.045 1.00 79.06 74 ARG A N 1
ATOM 587 C CA . ARG A 1 74 ? 13.837 2.007 -15.797 1.00 79.06 74 ARG A CA 1
ATOM 588 C C . ARG A 1 74 ? 13.027 1.934 -17.083 1.00 79.06 74 ARG A C 1
ATOM 590 O O . ARG A 1 74 ? 12.379 2.920 -17.425 1.00 79.06 74 ARG A O 1
ATOM 597 N N . SER A 1 75 ? 13.062 0.788 -17.760 1.00 79.31 75 SER A N 1
ATOM 598 C CA . SER A 1 75 ? 12.347 0.568 -19.019 1.00 79.31 75 SER A CA 1
ATOM 599 C C . SER A 1 75 ? 10.838 0.401 -18.873 1.00 79.31 75 SER A C 1
ATOM 601 O O . SER A 1 75 ? 10.153 0.423 -19.891 1.00 79.31 75 SER A O 1
ATOM 603 N N . PHE A 1 76 ? 10.311 0.207 -17.662 1.00 84.38 76 PHE A N 1
ATOM 604 C CA . PHE A 1 76 ? 8.871 0.050 -17.503 1.00 84.38 76 PHE A CA 1
ATOM 605 C C . PHE A 1 76 ? 8.121 1.372 -17.739 1.00 84.38 76 PHE A C 1
ATOM 607 O O . PHE A 1 76 ? 8.636 2.442 -17.381 1.00 84.38 76 PHE A O 1
ATOM 614 N N . PRO A 1 77 ? 6.913 1.303 -18.327 1.00 87.19 77 PRO A N 1
ATOM 615 C CA . PRO A 1 77 ? 5.945 2.395 -18.301 1.00 87.19 77 PRO A CA 1
ATOM 616 C C . PRO A 1 77 ? 5.706 2.928 -16.879 1.00 87.19 77 PRO A C 1
ATOM 618 O O . PRO A 1 77 ? 5.959 2.233 -15.893 1.00 87.19 77 PRO A O 1
ATOM 621 N N . ALA A 1 78 ? 5.275 4.186 -16.766 1.00 87.62 78 ALA A N 1
ATOM 622 C CA . ALA A 1 78 ? 5.099 4.853 -15.472 1.00 87.62 78 ALA A CA 1
ATOM 623 C C . ALA A 1 78 ? 4.006 4.195 -14.611 1.00 87.62 78 ALA A C 1
ATOM 625 O O . ALA A 1 78 ? 4.210 3.966 -13.425 1.00 87.62 78 ALA A O 1
ATOM 626 N N . ASP A 1 79 ? 2.896 3.813 -15.228 1.00 91.12 79 ASP A N 1
ATOM 627 C CA . ASP A 1 79 ? 1.811 3.036 -14.627 1.00 91.12 79 ASP A CA 1
ATOM 628 C C . ASP A 1 79 ? 2.274 1.644 -14.168 1.00 91.12 79 ASP A C 1
ATOM 630 O O . ASP A 1 79 ? 1.985 1.248 -13.046 1.00 91.12 79 ASP A O 1
ATOM 634 N N . THR A 1 80 ? 3.090 0.930 -14.951 1.00 90.75 80 THR A N 1
ATOM 635 C CA . THR A 1 80 ? 3.662 -0.358 -14.508 1.00 90.75 80 THR A CA 1
ATOM 636 C C . THR A 1 80 ? 4.626 -0.193 -13.325 1.00 90.75 80 THR A C 1
ATOM 638 O O . THR A 1 80 ? 4.682 -1.054 -12.447 1.00 90.75 80 THR A O 1
ATOM 641 N N . LYS A 1 81 ? 5.404 0.900 -13.274 1.00 90.81 81 LYS A N 1
ATOM 642 C CA . LYS A 1 81 ? 6.256 1.212 -12.111 1.00 90.81 81 LYS A CA 1
ATOM 643 C C . LYS A 1 81 ? 5.412 1.499 -10.876 1.00 90.81 81 LYS A C 1
ATOM 645 O O . LYS A 1 81 ? 5.747 1.008 -9.804 1.00 90.81 81 LYS A O 1
ATOM 650 N N . LEU A 1 82 ? 4.338 2.269 -11.033 1.00 92.88 82 LEU A N 1
ATOM 651 C CA . LEU A 1 82 ? 3.388 2.578 -9.969 1.00 92.88 82 LEU A CA 1
ATOM 652 C C . LEU A 1 82 ? 2.683 1.317 -9.459 1.00 92.88 82 LEU A C 1
ATOM 654 O O . LEU A 1 82 ? 2.678 1.070 -8.260 1.00 92.88 82 LEU A O 1
ATOM 658 N N . ALA A 1 83 ? 2.207 0.453 -10.356 1.00 93.81 83 ALA A N 1
ATOM 659 C CA . ALA A 1 83 ? 1.626 -0.839 -9.996 1.00 93.81 83 ALA A CA 1
ATOM 660 C C . ALA A 1 83 ? 2.617 -1.716 -9.215 1.00 93.81 83 ALA A C 1
ATOM 662 O O . ALA A 1 83 ? 2.256 -2.370 -8.237 1.00 93.81 83 ALA A O 1
ATOM 663 N N . LEU A 1 84 ? 3.894 -1.720 -9.618 1.00 92.31 84 LEU A N 1
ATOM 664 C CA . LEU A 1 84 ? 4.935 -2.470 -8.919 1.00 92.31 84 LEU A CA 1
ATOM 665 C C . LEU A 1 84 ? 5.211 -1.897 -7.526 1.00 92.31 84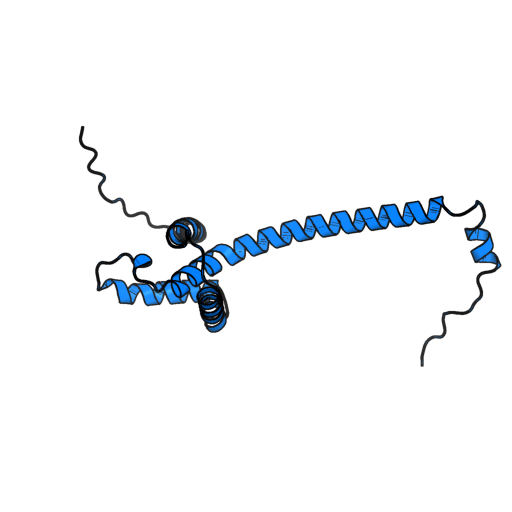 LEU A C 1
ATOM 667 O O . LEU A 1 84 ? 5.415 -2.667 -6.591 1.00 92.31 84 LEU A O 1
ATOM 671 N N . GLU A 1 85 ? 5.204 -0.573 -7.383 1.00 93.19 85 GLU A N 1
ATOM 672 C CA . GLU A 1 85 ? 5.326 0.093 -6.088 1.00 93.19 85 GLU A CA 1
ATOM 673 C C . GLU A 1 85 ? 4.160 -0.245 -5.162 1.00 93.19 85 GLU A C 1
ATOM 675 O O . GLU A 1 85 ? 4.409 -0.729 -4.058 1.00 93.19 85 GLU A O 1
ATOM 680 N N . MET A 1 86 ? 2.920 -0.074 -5.627 1.00 93.50 86 MET A N 1
ATOM 681 C CA . MET A 1 86 ? 1.710 -0.407 -4.870 1.00 93.50 86 MET A CA 1
ATOM 682 C C . MET A 1 86 ? 1.732 -1.874 -4.432 1.00 93.50 86 MET A C 1
ATOM 684 O O . MET A 1 86 ? 1.560 -2.187 -3.258 1.00 93.50 86 MET A O 1
ATOM 688 N N . ALA A 1 87 ? 2.056 -2.794 -5.345 1.00 94.38 87 ALA A N 1
ATOM 689 C CA . ALA A 1 87 ? 2.094 -4.214 -5.019 1.00 94.38 87 ALA A CA 1
ATOM 690 C C . ALA A 1 87 ? 3.195 -4.583 -4.004 1.00 94.38 87 ALA A C 1
ATOM 692 O O . ALA A 1 87 ? 3.028 -5.498 -3.188 1.00 94.38 87 ALA A O 1
ATOM 693 N N . LEU A 1 88 ? 4.343 -3.896 -4.047 1.00 92.75 88 LEU A N 1
ATOM 694 C CA . LEU A 1 88 ? 5.442 -4.102 -3.100 1.00 92.75 88 LEU A CA 1
ATOM 695 C C . LEU A 1 88 ? 5.143 -3.527 -1.706 1.00 92.75 88 LEU A C 1
ATOM 697 O O . LEU A 1 88 ? 5.704 -4.043 -0.731 1.00 92.75 88 LEU A O 1
ATOM 701 N N . HIS A 1 89 ? 4.249 -2.544 -1.594 1.00 91.81 89 HIS A N 1
ATOM 702 C CA . HIS A 1 89 ? 3.866 -1.922 -0.323 1.00 91.81 89 HIS A CA 1
ATOM 703 C C . HIS A 1 89 ? 2.575 -2.470 0.296 1.00 91.81 89 HIS A C 1
ATOM 705 O O . HIS A 1 89 ? 2.475 -2.446 1.518 1.00 91.81 89 HIS A O 1
ATOM 711 N N . GLU A 1 90 ? 1.667 -3.051 -0.492 1.00 92.81 90 GLU A N 1
ATOM 712 C CA . GLU A 1 90 ? 0.332 -3.491 -0.050 1.00 92.81 90 GLU A CA 1
ATOM 713 C C . GLU A 1 90 ? 0.332 -4.259 1.284 1.00 92.81 90 GLU A C 1
ATOM 715 O O . GLU A 1 90 ? -0.282 -3.821 2.247 1.00 92.81 90 GLU A O 1
ATOM 720 N N . GLU A 1 91 ? 1.098 -5.341 1.405 1.00 89.12 91 GLU A N 1
ATOM 721 C CA . GLU A 1 91 ? 1.150 -6.133 2.641 1.00 89.12 91 GLU A CA 1
ATOM 722 C C . GLU A 1 91 ? 1.643 -5.345 3.873 1.00 89.12 91 GLU A C 1
ATOM 724 O O . GLU A 1 91 ? 1.266 -5.632 5.010 1.00 89.12 91 GLU A O 1
ATOM 729 N N . ARG A 1 92 ? 2.517 -4.352 3.675 1.00 87.69 92 ARG A N 1
ATOM 730 C CA . ARG A 1 92 ? 2.985 -3.484 4.763 1.00 87.69 92 ARG A CA 1
ATOM 731 C C . ARG A 1 92 ? 1.915 -2.464 5.138 1.00 87.69 92 ARG A C 1
ATOM 733 O O . ARG A 1 92 ? 1.727 -2.212 6.324 1.00 87.69 92 ARG A O 1
ATOM 740 N N . GLU A 1 93 ? 1.250 -1.890 4.145 1.00 90.44 93 GLU A N 1
ATOM 741 C CA . GLU A 1 93 ? 0.155 -0.938 4.333 1.00 90.44 93 GLU A CA 1
ATOM 742 C C . GLU A 1 93 ? -1.029 -1.612 5.027 1.00 90.44 93 GLU A C 1
ATOM 744 O O . GLU A 1 93 ? -1.516 -1.093 6.024 1.00 90.44 93 GLU A O 1
ATOM 749 N N . ARG A 1 94 ? -1.403 -2.826 4.607 1.00 91.06 94 ARG A N 1
ATOM 750 C CA . ARG A 1 94 ? -2.442 -3.641 5.247 1.00 91.06 94 ARG A CA 1
ATOM 751 C C . ARG A 1 94 ? -2.167 -3.851 6.734 1.00 91.06 94 ARG A C 1
ATOM 753 O O . ARG A 1 94 ? -3.035 -3.587 7.556 1.00 91.06 94 ARG A O 1
ATOM 760 N N . ARG A 1 95 ? -0.942 -4.248 7.096 1.00 88.31 95 ARG A N 1
ATOM 761 C CA . ARG A 1 95 ? -0.547 -4.419 8.506 1.00 88.31 95 ARG A CA 1
ATOM 762 C C . ARG A 1 95 ? -0.540 -3.111 9.297 1.00 88.31 95 ARG A C 1
ATOM 764 O O . ARG A 1 95 ? -0.844 -3.126 10.485 1.00 88.31 95 ARG A O 1
ATOM 771 N N . ALA A 1 96 ? -0.179 -1.993 8.669 1.00 88.94 96 ALA A N 1
ATOM 772 C CA . ALA A 1 96 ? -0.258 -0.685 9.313 1.00 88.94 96 ALA A CA 1
ATOM 773 C C . ALA A 1 96 ? -1.721 -0.296 9.593 1.00 88.94 96 ALA A C 1
ATOM 775 O O . ALA A 1 96 ? -2.037 0.084 10.716 1.00 88.94 96 ALA A O 1
ATOM 776 N N . LEU A 1 97 ? -2.609 -0.492 8.612 1.00 91.06 97 LEU A N 1
ATOM 777 C CA . LEU A 1 97 ? -4.047 -0.237 8.737 1.00 91.06 97 LEU A CA 1
ATOM 778 C C . LEU A 1 97 ? -4.708 -1.129 9.795 1.00 91.06 97 LEU A C 1
ATOM 780 O O . LEU A 1 97 ? -5.518 -0.648 10.578 1.00 91.06 97 LEU A O 1
ATOM 784 N N . GLU A 1 98 ? -4.342 -2.409 9.865 1.00 92.00 98 GLU A N 1
ATOM 785 C CA . GLU A 1 98 ? -4.808 -3.321 10.920 1.00 92.00 98 GLU A CA 1
ATOM 786 C C . GLU A 1 98 ? -4.401 -2.832 12.319 1.00 92.00 98 GLU A C 1
ATOM 788 O O . GLU A 1 98 ? -5.190 -2.912 13.261 1.00 92.00 98 GLU A O 1
ATOM 793 N N . GLY A 1 99 ? -3.193 -2.278 12.455 1.00 91.06 99 GLY A N 1
ATOM 794 C CA . GLY A 1 99 ? -2.734 -1.664 13.700 1.00 91.06 99 GLY A CA 1
ATOM 795 C C . GLY A 1 99 ? -3.515 -0.399 14.069 1.00 91.06 99 GLY A C 1
ATOM 796 O O . GLY A 1 99 ? -3.909 -0.241 15.223 1.00 91.06 99 GLY A O 1
ATOM 797 N N . GLU A 1 100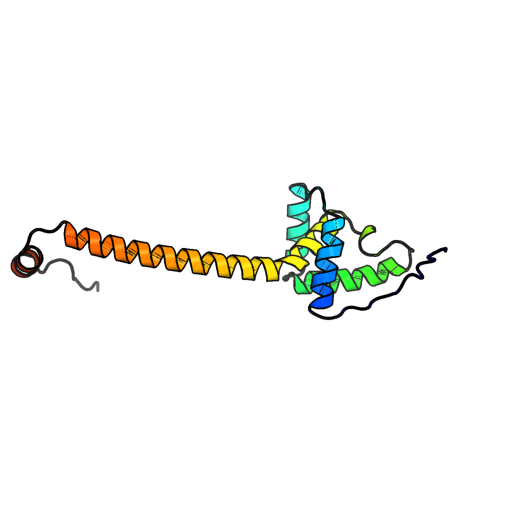 ? -3.774 0.486 13.104 1.00 90.00 100 GLU A N 1
ATOM 798 C CA . GLU A 1 100 ? -4.595 1.688 13.319 1.00 90.00 100 GLU A CA 1
ATOM 799 C C . GLU A 1 100 ? -6.037 1.335 13.706 1.00 90.00 100 GLU A C 1
ATOM 801 O O . GLU A 1 100 ? -6.597 1.932 14.627 1.00 90.00 100 GLU A O 1
ATOM 806 N N . LEU A 1 101 ? -6.620 0.322 13.060 1.00 94.00 101 LEU A N 1
ATOM 807 C CA . LEU A 1 101 ? -7.965 -0.162 13.362 1.00 94.00 101 LEU A CA 1
ATOM 808 C C . LEU A 1 101 ? -8.071 -0.682 14.800 1.00 94.00 101 LEU A C 1
ATOM 810 O O . LEU A 1 101 ? -9.049 -0.387 15.485 1.00 94.00 101 LEU A O 1
ATOM 814 N N . TRP A 1 102 ? -7.047 -1.390 15.284 1.00 94.62 102 TRP A N 1
ATOM 815 C CA . TRP A 1 102 ? -6.999 -1.843 16.674 1.00 94.62 102 TRP A CA 1
ATOM 816 C C . TRP A 1 102 ? -7.045 -0.671 17.665 1.00 94.62 102 TRP A C 1
ATOM 818 O O . TRP A 1 102 ? -7.794 -0.722 18.639 1.00 94.62 102 TRP A O 1
ATOM 828 N N . VAL A 1 103 ? -6.296 0.407 17.402 1.00 94.56 103 VAL A N 1
ATOM 829 C CA . VAL A 1 103 ? -6.306 1.614 18.250 1.00 94.56 103 VAL A CA 1
ATOM 830 C C . VAL A 1 103 ? -7.690 2.268 18.258 1.00 94.56 103 VAL A C 1
ATOM 832 O O . VAL A 1 103 ? -8.189 2.625 19.326 1.00 94.56 103 VAL A O 1
ATOM 835 N N . LEU A 1 104 ? -8.326 2.395 17.089 1.00 95.62 104 LEU A N 1
ATOM 836 C CA . LEU A 1 104 ? -9.676 2.956 16.973 1.00 95.62 104 LEU A CA 1
ATOM 837 C C . LEU A 1 104 ? -10.712 2.127 17.739 1.00 95.62 104 LEU A C 1
ATOM 839 O O . LEU A 1 104 ? -11.575 2.691 18.407 1.00 95.62 104 LEU A O 1
ATOM 843 N N . GLU A 1 105 ? -10.609 0.800 17.687 1.00 95.94 105 GLU A N 1
ATOM 844 C CA . GLU A 1 105 ? -11.506 -0.091 18.421 1.00 95.94 105 GLU A CA 1
ATOM 845 C C . GLU A 1 105 ? -11.366 0.075 19.943 1.00 95.94 105 GLU A C 1
ATOM 847 O O . GLU A 1 105 ? -12.371 0.092 20.654 1.00 95.94 105 GLU A O 1
ATOM 852 N N . GLN A 1 106 ? -10.139 0.233 20.459 1.00 97.12 106 GLN A N 1
ATOM 853 C CA . GLN A 1 106 ? -9.930 0.488 21.890 1.00 97.12 106 GLN A CA 1
ATOM 854 C C . GLN A 1 106 ? -10.513 1.837 22.317 1.00 97.12 106 GLN A C 1
ATOM 856 O O . GLN A 1 106 ? -11.207 1.906 23.329 1.00 97.12 106 GLN A O 1
ATOM 861 N N . ALA A 1 107 ? -10.287 2.888 21.524 1.00 96.00 107 ALA A N 1
ATOM 862 C CA . ALA A 1 107 ? -10.842 4.210 21.802 1.00 96.00 107 ALA A CA 1
ATOM 863 C C . ALA A 1 107 ? -12.379 4.206 21.785 1.00 96.00 107 ALA A C 1
ATOM 865 O O . ALA A 1 107 ? -13.013 4.884 22.592 1.00 96.00 107 ALA A O 1
ATOM 866 N N . TRP A 1 108 ? -12.991 3.422 20.891 1.00 97.12 108 TRP A N 1
ATOM 867 C CA . TRP A 1 108 ? -14.442 3.270 20.853 1.00 97.12 108 TRP A CA 1
ATOM 868 C C . TRP A 1 108 ? -14.980 2.577 22.112 1.00 97.12 108 TRP A C 1
ATOM 870 O O . TRP A 1 108 ? -15.917 3.086 22.720 1.00 97.12 108 TRP A O 1
ATOM 880 N N . LYS A 1 109 ? -14.340 1.489 22.561 1.00 97.25 109 LYS A N 1
ATOM 881 C CA . LYS A 1 109 ? -14.703 0.789 23.808 1.00 97.25 109 LYS A CA 1
ATOM 882 C C . LYS A 1 109 ? -14.605 1.690 25.038 1.00 97.25 109 LYS A C 1
ATOM 884 O O . LYS A 1 109 ? -15.510 1.697 25.865 1.00 97.25 109 LYS A O 1
ATOM 889 N N . GLU A 1 110 ? -13.533 2.470 25.144 1.00 96.75 110 GLU A N 1
ATOM 890 C CA . GLU A 1 110 ? -13.363 3.437 26.234 1.00 96.75 110 GLU A CA 1
ATOM 891 C C . GLU A 1 110 ? -14.467 4.505 26.210 1.00 96.75 110 GLU A C 1
ATOM 893 O O . GLU A 1 110 ? -15.048 4.833 27.245 1.00 96.75 110 GLU A O 1
ATOM 898 N N . ALA A 1 111 ? -14.813 5.016 25.026 1.00 96.06 111 ALA A N 1
ATOM 899 C CA . ALA A 1 111 ? -15.899 5.978 24.881 1.00 96.06 111 ALA A CA 1
ATOM 900 C C . ALA A 1 111 ? -17.265 5.389 25.283 1.00 96.06 111 ALA A C 1
ATOM 902 O O . ALA A 1 111 ? -18.057 6.085 25.920 1.00 96.06 111 ALA A O 1
ATOM 903 N N . GLU A 1 112 ? -17.536 4.122 24.955 1.00 95.38 112 GLU A N 1
ATOM 904 C CA . GLU A 1 112 ? -18.750 3.421 25.395 1.00 95.38 112 GLU A CA 1
ATOM 905 C C . GLU A 1 112 ? -18.803 3.258 26.919 1.00 95.38 112 GLU A C 1
ATOM 907 O O . GLU A 1 112 ? -19.849 3.491 27.526 1.00 95.38 112 GLU A O 1
ATOM 912 N N . GLU A 1 113 ? -17.679 2.927 27.558 1.00 94.69 113 GLU A N 1
ATOM 913 C CA . GLU A 1 113 ? -17.595 2.832 29.018 1.00 94.69 113 GLU A CA 1
ATOM 914 C C . GLU A 1 113 ? -17.864 4.191 29.688 1.00 94.69 113 GLU A C 1
A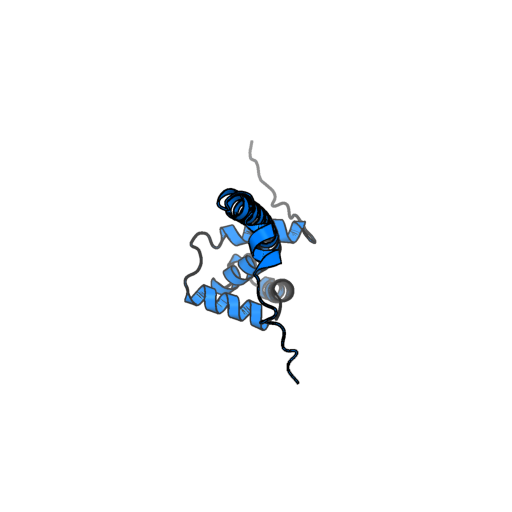TOM 916 O O . GLU A 1 113 ? -18.663 4.283 30.623 1.00 94.69 113 GLU A O 1
ATOM 921 N N . ILE A 1 114 ? -17.271 5.272 29.170 1.00 91.88 114 ILE A N 1
ATOM 922 C CA . ILE A 1 114 ? -17.500 6.636 29.673 1.00 91.88 114 ILE A CA 1
ATOM 923 C C . ILE A 1 114 ? -18.962 7.055 29.499 1.00 91.88 114 ILE A C 1
ATOM 925 O O . ILE A 1 114 ? -19.527 7.690 30.396 1.00 91.88 114 ILE A O 1
ATOM 929 N N . ALA A 1 115 ? -19.580 6.722 28.365 1.00 90.69 115 ALA A N 1
ATOM 930 C CA . ALA A 1 115 ? -20.988 7.011 28.119 1.00 90.69 115 ALA A CA 1
ATOM 931 C C . ALA A 1 115 ? -21.881 6.277 29.129 1.00 90.69 115 ALA A C 1
ATOM 933 O O . ALA A 1 115 ? -22.714 6.913 29.769 1.00 90.69 115 ALA A O 1
ATOM 934 N N . ALA A 1 116 ? -21.631 4.986 29.370 1.00 89.44 116 ALA A N 1
ATOM 935 C CA . ALA A 1 116 ? -22.373 4.199 30.354 1.00 89.44 116 ALA A CA 1
ATOM 936 C C . ALA A 1 116 ? -22.237 4.752 31.786 1.00 89.44 116 ALA A C 1
ATOM 938 O O . ALA A 1 116 ? -23.221 4.825 32.527 1.00 89.44 116 ALA A O 1
ATOM 939 N N . ILE A 1 117 ? -21.034 5.187 32.179 1.00 87.31 117 ILE A N 1
ATOM 940 C CA . ILE A 1 117 ? -20.814 5.848 33.476 1.00 87.31 117 ILE A CA 1
ATOM 941 C C . ILE A 1 117 ? -21.589 7.167 33.531 1.00 87.31 117 ILE A C 1
ATOM 943 O O . ILE A 1 117 ? -22.258 7.455 34.523 1.00 87.31 117 ILE A O 1
ATOM 947 N N . SER A 1 118 ? -21.514 7.967 32.469 1.00 87.25 118 SER A N 1
ATOM 948 C CA . SER A 1 118 ? -22.161 9.280 32.395 1.00 87.25 118 SER A CA 1
ATOM 949 C C . SER A 1 118 ? -23.685 9.168 32.474 1.00 87.25 118 SER A C 1
ATOM 951 O O . SER A 1 118 ? -24.306 9.924 33.220 1.00 87.25 118 SER A O 1
ATOM 953 N N . ASP A 1 119 ? -24.275 8.181 31.796 1.00 82.12 119 ASP A N 1
ATOM 954 C CA . ASP A 1 119 ? -25.701 7.865 31.897 1.00 82.12 119 ASP A CA 1
ATOM 955 C C . ASP A 1 119 ? -26.091 7.509 33.337 1.00 82.12 119 ASP A C 1
ATOM 957 O O . ASP A 1 119 ? -27.109 7.983 33.835 1.00 82.12 119 ASP A O 1
ATOM 961 N N . SER A 1 120 ? -25.252 6.757 34.060 1.00 81.19 120 SER A N 1
ATOM 962 C CA . SER A 1 120 ? -25.495 6.433 35.472 1.00 81.19 120 SER A CA 1
ATOM 963 C C . SER A 1 120 ? -25.370 7.639 36.413 1.00 81.19 120 SER A C 1
ATOM 965 O O . SER A 1 120 ? -26.043 7.663 37.444 1.00 81.19 120 SER A O 1
ATOM 967 N N . LEU A 1 121 ? -24.509 8.618 36.113 1.00 81.12 121 LEU A N 1
ATOM 968 C CA . LEU A 1 121 ? -24.269 9.783 36.979 1.00 81.12 121 LEU A CA 1
ATOM 969 C C . LEU A 1 121 ? -25.397 10.821 36.928 1.00 81.12 121 LEU A C 1
ATOM 971 O O . LEU A 1 121 ? -25.555 11.603 37.866 1.00 81.12 121 LEU A O 1
ATOM 975 N N . LEU A 1 122 ? -26.168 10.850 35.841 1.00 74.69 122 LEU A N 1
ATOM 976 C CA . LEU A 1 122 ? -27.232 11.835 35.629 1.00 74.69 122 LEU A CA 1
ATOM 977 C C . LEU A 1 122 ? -28.597 11.389 36.177 1.00 74.69 122 LEU A C 1
ATOM 979 O O . LEU A 1 122 ? -29.548 12.174 36.158 1.00 74.69 122 LEU A O 1
ATOM 983 N N . LEU A 1 123 ? -28.709 10.160 36.689 1.00 78.12 123 LEU A N 1
ATOM 984 C CA . LEU A 1 123 ? -29.959 9.630 37.229 1.00 78.12 123 LEU A CA 1
ATOM 985 C C . LEU A 1 123 ? -30.090 9.920 38.738 1.00 78.12 123 LEU A C 1
ATOM 987 O O . LEU A 1 123 ? -29.184 9.608 39.513 1.00 78.12 123 LEU A O 1
ATOM 991 N N . PRO A 1 124 ? -31.229 10.475 39.203 1.00 78.56 124 PRO A N 1
ATOM 992 C CA . PRO A 1 124 ? -31.515 10.619 40.629 1.00 78.56 124 PRO A CA 1
ATOM 993 C C . PRO A 1 124 ? -31.468 9.280 41.382 1.00 78.56 124 PRO A C 1
ATOM 995 O O . PRO A 1 124 ? -31.827 8.230 40.841 1.00 78.56 124 PRO A O 1
ATOM 998 N N . ALA A 1 125 ? -31.105 9.309 42.667 1.00 74.44 125 ALA A N 1
ATOM 999 C CA . ALA A 1 125 ? -31.142 8.118 43.516 1.00 74.44 125 ALA A CA 1
ATOM 1000 C C . ALA A 1 125 ? -32.557 7.498 43.540 1.00 74.44 125 ALA A C 1
ATOM 1002 O O . ALA A 1 125 ? -33.540 8.195 43.783 1.00 74.44 125 ALA A O 1
ATOM 1003 N N . GLY A 1 126 ? -32.656 6.188 43.283 1.00 70.81 126 GLY A N 1
ATOM 1004 C CA . GLY A 1 126 ? -33.929 5.452 43.222 1.00 70.81 126 GLY A CA 1
ATOM 1005 C C . GLY A 1 126 ? -34.561 5.341 41.827 1.00 70.81 126 GLY A C 1
ATOM 1006 O O . GLY A 1 126 ? -35.601 4.698 41.692 1.00 70.81 126 GLY A O 1
ATOM 1007 N N . THR A 1 127 ? -33.935 5.898 40.782 1.00 74.31 127 THR A N 1
ATOM 1008 C CA . THR A 1 127 ? -34.452 5.838 39.399 1.00 74.31 127 THR A CA 1
ATOM 1009 C C . THR A 1 127 ? -34.556 4.402 38.863 1.00 74.31 127 THR A C 1
ATOM 1011 O O . THR A 1 127 ? -35.577 4.042 38.281 1.00 74.31 127 THR A O 1
ATOM 1014 N N . ASP A 1 128 ? -33.587 3.529 39.155 1.00 72.94 128 ASP A N 1
ATOM 1015 C CA . ASP A 1 128 ? -33.652 2.106 38.773 1.00 72.94 128 ASP A CA 1
ATOM 1016 C C . ASP A 1 128 ? -34.787 1.344 39.468 1.00 72.94 128 ASP A C 1
ATOM 1018 O O . ASP A 1 128 ? -35.369 0.411 38.911 1.00 72.94 128 ASP A O 1
ATOM 1022 N N . GLU A 1 129 ? -35.090 1.712 40.714 1.00 75.50 129 GLU A N 1
ATOM 1023 C CA . GLU A 1 129 ? -36.162 1.102 41.502 1.00 75.50 129 GLU A CA 1
ATOM 1024 C C . GLU A 1 129 ? -37.535 1.593 41.021 1.00 75.50 129 GLU A C 1
ATOM 1026 O O . GLU A 1 129 ? -38.488 0.816 40.954 1.00 75.50 129 GLU A O 1
ATOM 1031 N N . PHE A 1 130 ? -37.612 2.861 40.603 1.00 75.75 130 PHE A N 1
ATOM 1032 C CA . PHE A 1 130 ? -38.769 3.440 39.929 1.00 75.75 130 PHE A CA 1
ATOM 1033 C C . PHE A 1 130 ? -39.039 2.755 38.581 1.00 75.75 130 PHE A C 1
ATOM 1035 O O . PHE A 1 130 ? -40.170 2.327 38.345 1.00 75.75 130 PHE A O 1
ATOM 1042 N N . PHE A 1 131 ? -38.017 2.557 37.735 1.00 76.88 131 PHE A N 1
ATOM 1043 C CA . PHE A 1 131 ? -38.151 1.804 36.480 1.00 76.88 131 PHE A CA 1
ATOM 1044 C C . PHE A 1 131 ? -38.536 0.340 36.713 1.00 76.88 131 PHE A C 1
ATOM 1046 O O . PHE A 1 131 ? -39.398 -0.171 36.009 1.00 76.88 131 PHE A O 1
ATOM 1053 N N . ARG A 1 132 ? -37.990 -0.335 37.732 1.00 76.88 132 ARG A N 1
ATOM 1054 C CA . ARG A 1 132 ? -38.414 -1.705 38.086 1.00 76.88 132 ARG A CA 1
ATOM 1055 C C . ARG A 1 132 ? -39.860 -1.793 38.577 1.00 76.88 132 ARG A C 1
ATOM 1057 O O . ARG A 1 132 ? -40.503 -2.818 38.381 1.00 76.88 132 ARG A O 1
ATOM 1064 N N . ARG A 1 133 ? -40.367 -0.746 39.234 1.00 75.62 133 ARG A N 1
ATOM 1065 C CA . ARG A 1 133 ? -41.722 -0.707 39.810 1.00 75.62 133 ARG A CA 1
ATOM 1066 C C . ARG A 1 133 ? -42.792 -0.245 38.814 1.00 75.62 133 ARG A C 1
ATOM 1068 O O . ARG A 1 133 ? -43.947 -0.637 38.951 1.00 75.62 133 ARG A O 1
ATOM 1075 N N . HIS A 1 134 ? -42.422 0.594 37.845 1.00 78.12 134 HIS A N 1
ATOM 1076 C CA . HIS A 1 134 ? -43.355 1.253 36.921 1.00 78.12 134 HIS A CA 1
ATOM 1077 C C . HIS A 1 134 ? -43.057 1.021 35.432 1.00 78.12 134 HIS A C 1
ATOM 1079 O O . HIS A 1 134 ? -43.866 1.414 34.588 1.00 78.12 134 HIS A O 1
ATOM 1085 N N . GLY A 1 135 ? -41.933 0.387 35.093 1.00 63.75 135 GLY A N 1
ATOM 1086 C CA . GLY A 1 135 ? -41.622 -0.060 33.739 1.00 63.75 135 GLY A CA 1
ATOM 1087 C C . GLY A 1 135 ? -42.618 -1.133 33.317 1.00 63.75 135 GLY A C 1
ATOM 1088 O O . GLY A 1 135 ? -42.691 -2.199 33.920 1.00 63.75 135 GLY A O 1
ATOM 1089 N N . ARG A 1 136 ? -43.444 -0.819 32.319 1.00 54.16 136 ARG A N 1
ATOM 1090 C CA . ARG A 1 136 ? -44.484 -1.715 31.807 1.00 54.16 136 ARG A CA 1
ATOM 1091 C C . ARG A 1 136 ? -43.876 -2.979 31.189 1.00 54.16 136 ARG A C 1
ATOM 1093 O O . ARG A 1 136 ? -42.973 -2.883 30.363 1.00 54.16 136 ARG A O 1
ATOM 1100 N N . GLU A 1 137 ? -44.476 -4.132 31.485 1.00 52.75 137 GLU A N 1
ATOM 1101 C CA . GLU A 1 137 ? -44.594 -5.240 30.528 1.00 52.75 137 GLU A CA 1
ATOM 1102 C C . GLU A 1 137 ? -45.178 -4.668 29.221 1.00 52.75 137 GLU A C 1
ATOM 1104 O O . GLU A 1 137 ? -46.334 -4.242 29.203 1.00 52.75 137 GLU A O 1
ATOM 1109 N N . GLY A 1 138 ? -44.378 -4.554 28.153 1.00 56.09 138 GLY A N 1
ATOM 1110 C CA . GLY A 1 138 ? -44.825 -3.869 26.932 1.00 56.09 138 GLY A CA 1
ATOM 1111 C C . GLY A 1 138 ? -44.071 -4.149 25.631 1.00 56.09 138 GLY A C 1
ATOM 1112 O O . GLY A 1 138 ? -44.734 -4.224 24.606 1.00 56.09 138 GLY A O 1
ATOM 1113 N N . ASP A 1 139 ? -42.753 -4.385 25.638 1.00 50.66 139 ASP A N 1
ATOM 1114 C CA . ASP A 1 139 ? -41.966 -4.403 24.381 1.00 50.66 139 ASP A CA 1
ATOM 1115 C C . ASP A 1 139 ? -41.332 -5.761 24.007 1.00 50.66 139 ASP A C 1
ATOM 1117 O O . ASP A 1 139 ? -40.406 -5.830 23.203 1.00 50.66 139 ASP A O 1
ATOM 1121 N N . LEU A 1 140 ? -41.858 -6.876 24.522 1.00 47.75 140 LEU A N 1
ATOM 1122 C CA . LEU A 1 140 ? -41.539 -8.217 24.011 1.00 47.75 140 LEU A CA 1
ATOM 1123 C C . LEU A 1 140 ? -42.820 -8.928 23.563 1.00 47.75 140 LEU A C 1
ATOM 1125 O O . LEU A 1 140 ? -43.362 -9.768 24.279 1.00 47.75 140 LEU A O 1
ATOM 1129 N N . GLN A 1 141 ? -43.297 -8.620 22.355 1.00 44.94 141 GLN A N 1
ATOM 1130 C CA . GLN A 1 141 ? -44.028 -9.624 21.582 1.00 44.94 141 GLN A CA 1
ATOM 1131 C C . GLN A 1 141 ? -43.018 -10.421 20.744 1.00 44.94 141 GLN A C 1
ATOM 1133 O O . GLN A 1 141 ? -42.299 -9.818 19.944 1.00 44.94 141 GLN A O 1
ATOM 1138 N N . PRO A 1 142 ? -42.944 -11.757 20.885 1.00 45.41 142 PRO A N 1
ATOM 1139 C CA . PRO A 1 142 ? -42.247 -12.585 19.917 1.00 45.41 142 PRO A CA 1
ATOM 1140 C C . PRO A 1 142 ? -43.084 -12.603 18.633 1.00 45.41 142 PRO A C 1
ATOM 1142 O O . PRO A 1 142 ? -44.245 -13.012 18.645 1.00 45.41 142 PRO A O 1
ATOM 1145 N N . GLY A 1 143 ? -42.507 -12.104 17.540 1.00 47.31 143 GLY A N 1
ATOM 1146 C CA . GLY A 1 143 ? -43.100 -12.197 16.210 1.00 47.31 143 GLY A CA 1
ATOM 1147 C C . GLY A 1 143 ? -43.253 -13.659 15.788 1.00 47.31 143 GLY A C 1
ATOM 1148 O O . GLY A 1 143 ? -42.316 -14.445 15.933 1.00 47.31 143 GLY A O 1
ATOM 1149 N N . ALA A 1 144 ? -44.460 -13.983 15.323 1.00 41.94 144 ALA A N 1
ATOM 1150 C CA . ALA A 1 144 ? -44.833 -15.226 14.654 1.00 41.94 144 ALA A CA 1
ATOM 1151 C C . ALA A 1 144 ? -44.139 -15.396 13.294 1.00 41.94 144 ALA A C 1
ATOM 1153 O O . ALA A 1 144 ? -43.776 -14.364 12.681 1.00 41.94 144 ALA A O 1
#

Nearest PDB structures (foldseek):
  7o3y-assembly1_E  TM=2.020E-01  e=2.516E+00  Synechocystis sp. PCC 6803 substr. Kazusa